Protein 5ZPW (pdb70)

Structure (mmCIF, N/CA/C/O backbone):
data_5ZPW
#
_entry.id   5ZPW
#
_cell.length_a   84.737
_cell.length_b   84.737
_cell.length_c   66.144
_cell.angle_alpha   90.00
_cell.angle_beta   90.00
_cell.angle_gamma   90.00
#
_symmetry.space_group_name_H-M   'I 4'
#
loop_
_entity.id
_entity.type
_entity.pdbx_description
1 polymer 'Transmembrane protein gp41'
2 polymer MET-THR-TRP-GLU-GLU-TRP-ASP-MK8-LYS-ILE-GLU-MK8-TYR-THR-MK8-LYS-ILE-GLU-MK8-LEU-ILE-LYS-LYS-SER
3 water water
#
loop_
_atom_site.group_PDB
_atom_site.id
_atom_site.type_symbol
_atom_site.label_atom_id
_atom_site.label_alt_id
_atom_site.label_comp_id
_atom_site.label_asym_id
_atom_site.label_entity_id
_atom_site.label_seq_id
_atom_site.pdbx_PDB_ins_code
_atom_site.Cartn_x
_atom_site.Cartn_y
_atom_site.Cartn_z
_atom_site.occupancy
_atom_site.B_iso_or_equiv
_atom_site.auth_seq_id
_atom_site.auth_comp_id
_atom_site.auth_asym_id
_atom_site.auth_atom_id
_atom_site.pdbx_PDB_model_num
ATOM 1 N N . ASN A 1 1 ? 32.135 182.425 7.887 1.00 81.80 554 ASN A N 1
ATOM 2 C CA . ASN A 1 1 ? 32.253 181.360 8.871 1.00 78.08 554 ASN A CA 1
ATOM 3 C C . ASN A 1 1 ? 31.273 180.204 8.589 1.00 75.94 554 ASN A C 1
ATOM 4 O O . ASN A 1 1 ? 31.337 179.159 9.247 1.00 72.26 554 ASN A O 1
ATOM 9 N N . LEU A 1 2 ? 30.357 180.394 7.631 1.00 71.93 555 LEU A N 1
ATOM 10 C CA . LEU A 1 2 ? 29.616 179.256 7.101 1.00 71.28 555 LEU A CA 1
ATOM 11 C C . LEU A 1 2 ? 30.574 178.245 6.487 1.00 73.92 555 LEU A C 1
ATOM 12 O O . LEU A 1 2 ? 30.404 177.032 6.656 1.00 71.44 555 LEU A O 1
AT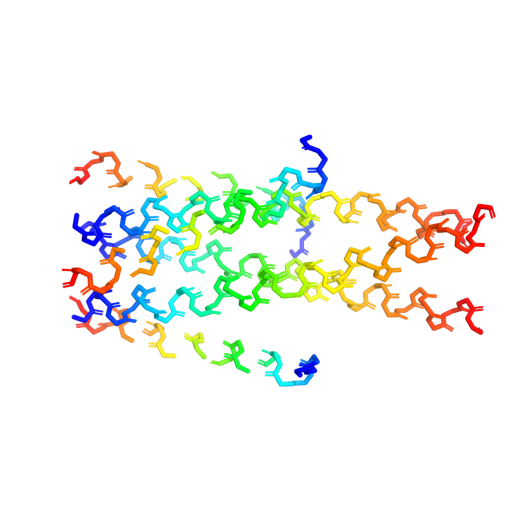OM 17 N N . LEU A 1 3 ? 31.594 178.739 5.775 1.00 65.43 556 LEU A N 1
ATOM 18 C CA . LEU A 1 3 ? 32.547 177.862 5.099 1.00 65.77 556 LEU A CA 1
ATOM 19 C C . LEU A 1 3 ? 33.408 177.079 6.090 1.00 59.53 556 LEU A C 1
ATOM 20 O O . LEU A 1 3 ? 33.681 175.888 5.885 1.00 52.85 556 LEU A O 1
ATOM 25 N N . ARG A 1 4 ? 33.879 177.735 7.153 1.00 54.75 557 ARG A N 1
ATOM 26 C CA . ARG A 1 4 ? 34.638 177.001 8.160 1.00 55.54 557 ARG A CA 1
ATOM 27 C C . ARG A 1 4 ? 33.784 175.913 8.801 1.00 48.19 557 ARG A C 1
ATOM 28 O O . ARG A 1 4 ? 34.255 174.790 9.004 1.00 50.58 557 ARG A O 1
ATOM 36 N N . ALA A 1 5 ? 32.505 176.206 9.068 1.00 45.59 558 ALA A N 1
ATOM 37 C CA . ALA A 1 5 ? 31.599 175.157 9.552 1.00 56.37 558 ALA A CA 1
ATOM 38 C C . ALA A 1 5 ? 31.492 174.018 8.550 1.00 57.04 558 ALA A C 1
ATOM 39 O O . ALA A 1 5 ? 31.567 172.833 8.923 1.00 53.45 558 ALA A O 1
ATOM 41 N N . ILE A 1 6 ? 31.317 174.344 7.268 1.00 53.86 559 ILE A N 1
ATOM 42 C CA . ILE A 1 6 ? 31.227 173.313 6.240 1.00 54.39 559 ILE A CA 1
ATOM 43 C C . ILE A 1 6 ? 32.507 172.505 6.176 1.00 49.76 559 ILE A C 1
ATOM 44 O O . ILE A 1 6 ? 32.478 171.270 6.052 1.00 50.62 559 ILE A O 1
ATOM 49 N N . GLU A 1 7 ? 33.651 173.192 6.222 1.00 52.35 560 GLU A N 1
ATOM 50 C CA . GLU A 1 7 ? 34.946 172.527 6.167 1.00 53.10 560 GLU A CA 1
ATOM 51 C C . GLU A 1 7 ? 35.107 171.547 7.317 1.00 51.65 560 GLU A C 1
ATOM 52 O O . GLU A 1 7 ? 35.565 170.420 7.120 1.00 50.88 560 GLU A O 1
ATOM 58 N N . ALA A 1 8 ? 34.727 171.956 8.529 1.00 52.11 561 ALA A N 1
ATOM 59 C CA . ALA A 1 8 ? 34.840 171.044 9.661 1.00 56.32 561 ALA A CA 1
ATOM 60 C C . ALA A 1 8 ? 33.854 169.883 9.546 1.00 52.93 561 ALA A C 1
ATOM 61 O O . ALA A 1 8 ? 34.167 168.766 9.962 1.00 53.41 561 ALA A O 1
ATOM 63 N N . GLN A 1 9 ? 32.664 170.117 8.983 1.00 57.29 562 GLN A N 1
ATOM 64 C CA . GLN A 1 9 ? 31.755 168.989 8.756 1.00 55.27 562 GLN A CA 1
ATOM 65 C C . GLN A 1 9 ? 32.339 167.993 7.765 1.00 54.95 562 GLN A C 1
ATOM 66 O O . GLN A 1 9 ? 32.120 166.782 7.901 1.00 57.38 562 GLN A O 1
ATOM 72 N N . GLN A 1 10 ? 33.096 168.478 6.776 1.00 46.18 563 GLN A N 1
ATOM 73 C CA . GLN A 1 10 ? 33.758 167.577 5.839 1.00 52.02 563 GLN A CA 1
ATOM 74 C C . GLN A 1 10 ? 34.779 166.670 6.533 1.00 52.44 563 GLN A C 1
ATOM 75 O O . GLN A 1 10 ? 34.930 165.507 6.148 1.00 48.95 563 GLN A O 1
ATOM 81 N N . HIS A 1 11 ? 35.506 167.172 7.547 1.00 40.71 564 HIS A N 1
ATOM 82 C CA . HIS A 1 11 ? 36.374 166.235 8.268 1.00 47.83 564 HIS A CA 1
ATOM 83 C C . HIS A 1 11 ? 35.566 165.227 9.079 1.00 43.56 564 HIS A C 1
ATOM 84 O O . HIS A 1 11 ? 35.993 164.077 9.226 1.00 55.52 564 HIS A O 1
ATOM 91 N N . LEU A 1 12 ? 34.411 165.639 9.618 1.00 42.84 565 LEU A N 1
ATOM 92 C CA . LEU A 1 12 ? 33.530 164.683 10.291 1.00 49.61 565 LEU A CA 1
ATOM 93 C C . LEU A 1 12 ? 33.080 163.594 9.332 1.00 43.31 565 LEU A C 1
ATOM 94 O O . LEU A 1 12 ? 33.118 162.398 9.662 1.00 51.14 565 LEU A O 1
ATOM 99 N N . LEU A 1 13 ? 32.655 163.991 8.133 1.00 45.06 566 LEU A N 1
ATOM 100 C CA . LEU A 1 13 ? 32.242 163.011 7.139 1.00 52.65 566 LEU A CA 1
ATOM 101 C C . LEU A 1 13 ? 33.373 162.055 6.839 1.00 54.94 566 LEU A C 1
ATOM 102 O O . LEU A 1 13 ? 33.174 160.839 6.755 1.00 52.59 566 LEU A O 1
ATOM 107 N N . GLN A 1 14 ? 34.580 162.595 6.690 1.00 57.88 567 GLN A N 1
ATOM 108 C CA . GLN A 1 14 ? 35.727 161.762 6.393 1.00 51.64 567 GLN A CA 1
ATOM 109 C C . GLN A 1 14 ? 35.997 160.786 7.531 1.00 50.80 567 GLN A C 1
ATOM 110 O O . GLN A 1 14 ? 36.363 159.635 7.291 1.00 50.47 567 GLN A O 1
ATOM 116 N N . LEU A 1 15 ? 35.795 161.212 8.774 1.00 50.17 568 LEU A N 1
ATOM 117 C CA . LEU A 1 15 ? 35.981 160.279 9.879 1.00 48.84 568 LEU A CA 1
ATOM 118 C C . LEU A 1 15 ? 34.908 159.185 9.870 1.00 45.87 568 LEU A C 1
ATOM 119 O O . LEU A 1 15 ? 35.220 158.018 10.131 1.00 52.93 568 LEU A O 1
ATOM 124 N N . THR A 1 16 ? 33.660 159.515 9.527 1.00 45.48 569 THR A N 1
ATOM 125 C CA . THR A 1 16 ? 32.648 158.458 9.465 1.00 51.50 569 THR A CA 1
ATOM 126 C C . THR A 1 16 ? 32.958 157.481 8.340 1.00 52.64 569 THR A C 1
ATOM 127 O O . THR A 1 16 ? 32.870 156.256 8.530 1.00 48.59 569 THR A O 1
ATOM 131 N N . VAL A 1 17 ? 33.358 157.996 7.171 1.00 51.00 570 VAL A N 1
ATOM 132 C CA . VAL A 1 17 ? 33.788 157.133 6.075 1.00 40.67 570 VAL A CA 1
ATOM 133 C C . VAL A 1 17 ? 34.852 156.158 6.565 1.00 49.59 570 VAL A C 1
ATOM 134 O O . VAL A 1 17 ? 34.786 154.954 6.307 1.00 48.83 570 VAL A O 1
ATOM 138 N N . TRP A 1 18 ? 35.838 156.681 7.307 1.00 42.76 571 TRP A N 1
ATOM 139 C CA . TRP A 1 18 ? 36.898 155.828 7.836 1.00 43.36 571 TRP A CA 1
ATOM 140 C C . TRP A 1 18 ? 36.331 154.744 8.748 1.00 43.87 571 TRP A C 1
ATOM 141 O O . TRP A 1 18 ? 36.694 153.564 8.638 1.00 53.95 571 TRP A O 1
ATOM 152 N N . GLY A 1 19 ? 35.460 155.121 9.682 1.00 42.78 572 GLY A N 1
ATOM 153 C CA . GLY A 1 19 ? 34.931 154.126 10.597 1.00 45.05 572 GLY A CA 1
ATOM 154 C C . GLY A 1 19 ? 34.175 153.046 9.854 1.00 44.04 572 GLY A C 1
ATOM 155 O O . GLY A 1 19 ? 34.302 151.859 10.157 1.00 47.59 572 GLY A O 1
ATOM 156 N N . ILE A 1 20 ? 33.447 153.440 8.814 1.00 40.67 573 ILE A N 1
ATOM 157 C CA . ILE A 1 20 ? 32.596 152.509 8.089 1.00 44.38 573 ILE A CA 1
ATOM 158 C C . ILE A 1 20 ? 33.445 151.499 7.327 1.00 53.20 573 ILE A C 1
ATOM 159 O O . ILE A 1 20 ? 33.174 150.291 7.357 1.00 60.25 573 ILE A O 1
ATOM 164 N N . LYS A 1 21 ? 34.501 151.981 6.652 1.00 51.39 574 LYS A N 1
ATOM 165 C CA . LYS A 1 21 ? 35.390 151.072 5.936 1.00 48.73 574 LYS A CA 1
ATOM 166 C C . LYS A 1 21 ? 36.121 150.140 6.895 1.00 50.93 574 LYS A C 1
ATOM 167 O O . LYS A 1 21 ? 36.337 148.968 6.562 1.00 51.89 574 LYS A O 1
ATOM 173 N N . GLN A 1 22 ? 36.493 150.622 8.087 1.00 51.51 575 GLN A N 1
ATOM 174 C CA . GLN A 1 22 ? 37.079 149.732 9.088 1.00 59.29 575 GLN A CA 1
ATOM 175 C C . GLN A 1 22 ? 36.122 148.602 9.459 1.00 59.67 575 GLN A C 1
ATOM 176 O O . GLN A 1 22 ? 36.515 147.428 9.494 1.00 50.22 575 GLN A O 1
ATOM 182 N N . LEU A 1 23 ? 34.861 148.952 9.751 1.00 53.37 576 LEU A N 1
ATOM 183 C CA . LEU A 1 23 ? 33.885 147.951 10.191 1.00 50.21 576 LEU A CA 1
ATOM 184 C C . LEU A 1 23 ? 33.604 146.937 9.095 1.00 54.21 576 LEU A C 1
ATOM 185 O O . LEU A 1 23 ? 33.433 145.738 9.374 1.00 52.07 576 LEU A O 1
ATOM 190 N N . GLN A 1 24 ? 33.512 147.403 7.844 1.00 52.95 577 GLN A N 1
ATOM 191 C CA . GLN A 1 24 ? 33.157 146.518 6.740 1.00 59.62 577 GLN A CA 1
ATOM 192 C C . GLN A 1 24 ? 34.219 145.449 6.551 1.00 61.27 577 GLN A C 1
ATOM 193 O O . GLN A 1 24 ? 33.907 144.260 6.441 1.00 50.63 577 GLN A O 1
ATOM 199 N N . ALA A 1 25 ? 35.484 145.865 6.502 1.00 51.78 578 ALA A N 1
ATOM 200 C CA . ALA A 1 25 ? 36.575 144.911 6.377 1.00 52.10 578 ALA A CA 1
ATOM 201 C C . ALA A 1 25 ? 36.527 143.884 7.502 1.00 58.03 578 ALA A C 1
ATOM 202 O O . ALA A 1 25 ? 36.630 142.675 7.261 1.00 60.29 578 ALA A O 1
ATOM 204 N N . ARG A 1 26 ? 36.355 144.348 8.745 1.00 53.38 579 ARG A N 1
ATOM 205 C CA . ARG A 1 26 ? 36.390 143.418 9.869 1.00 62.86 579 ARG A CA 1
ATOM 206 C C . ARG A 1 26 ? 35.145 142.531 9.895 1.00 66.11 579 ARG A C 1
ATOM 207 O O . ARG A 1 26 ? 35.250 141.312 10.098 1.00 57.11 579 ARG A O 1
ATOM 215 N N . LEU A 1 27 ? 33.965 143.118 9.670 1.00 58.51 580 LEU A N 1
ATOM 216 C CA . LEU A 1 27 ? 3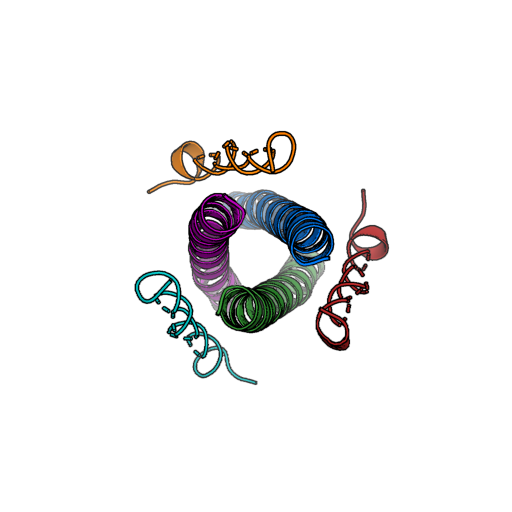2.739 142.323 9.613 1.00 54.00 580 LEU A CA 1
ATOM 217 C C . LEU A 1 27 ? 32.794 141.306 8.482 1.00 62.74 580 LEU A C 1
ATOM 218 O O . LEU A 1 27 ? 32.370 140.157 8.649 1.00 64.31 580 LEU A O 1
ATOM 223 N N . LEU A 1 28 ? 33.313 141.712 7.321 1.00 59.70 581 LEU A N 1
ATOM 224 C CA . LEU A 1 28 ? 33.557 140.764 6.236 1.00 62.69 581 LEU A CA 1
ATOM 225 C C . LEU A 1 28 ? 34.466 139.630 6.696 1.00 60.78 581 LEU A C 1
ATOM 226 O O . LEU A 1 28 ? 34.205 138.453 6.416 1.00 62.74 581 LEU A O 1
ATOM 231 N N . ALA A 1 29 ? 35.553 139.968 7.402 1.00 56.36 582 ALA A N 1
ATOM 232 C CA . ALA A 1 29 ? 36.447 138.939 7.928 1.00 64.27 582 ALA A CA 1
ATOM 233 C C . ALA A 1 29 ? 35.707 137.992 8.868 1.00 70.05 582 ALA A C 1
ATOM 234 O O . ALA A 1 29 ? 35.937 136.772 8.848 1.00 65.44 582 ALA A O 1
ATOM 236 N N . VAL A 1 30 ? 34.811 138.535 9.700 1.00 67.39 583 VAL A N 1
ATOM 237 C CA . VAL A 1 30 ? 34.019 137.684 10.581 1.00 66.20 583 VAL A CA 1
ATOM 238 C C . VAL A 1 30 ? 33.134 136.759 9.760 1.00 70.03 583 VAL A C 1
ATOM 239 O O . VAL A 1 30 ? 33.044 135.555 10.036 1.00 67.32 583 VAL A O 1
ATOM 243 N N . GLU A 1 31 ? 32.488 137.302 8.723 1.00 76.24 584 GLU A N 1
ATOM 244 C CA . GLU A 1 31 ? 31.577 136.508 7.903 1.00 78.38 584 GLU A CA 1
ATOM 245 C C . GLU A 1 31 ? 32.318 135.408 7.147 1.00 82.12 584 GLU A C 1
ATOM 246 O O . GLU A 1 31 ? 31.801 134.296 6.993 1.00 78.53 584 GLU A O 1
ATOM 252 N N . ARG A 1 32 ? 33.530 135.705 6.668 1.00 83.00 585 ARG A N 1
ATOM 253 C CA . ARG A 1 32 ? 34.350 134.694 6.004 1.00 85.10 585 ARG A CA 1
ATOM 254 C C . ARG A 1 32 ? 34.740 133.586 6.974 1.00 80.49 585 ARG A C 1
ATOM 255 O O . ARG A 1 32 ? 34.593 132.398 6.671 1.00 78.21 585 ARG A O 1
ATOM 263 N N . TYR A 1 33 ? 35.249 133.973 8.148 1.00 79.72 586 TYR A N 1
ATOM 264 C CA . TYR A 1 33 ? 35.662 133.019 9.172 1.00 78.69 586 TYR A CA 1
ATOM 265 C C . TYR A 1 33 ? 34.576 131.991 9.476 1.00 77.63 586 TYR A C 1
ATOM 266 O O . TYR A 1 33 ? 34.870 130.805 9.683 1.00 72.59 586 TYR A O 1
ATOM 275 N N . LEU A 1 34 ? 33.319 132.423 9.516 1.00 73.83 587 LEU A N 1
ATOM 276 C CA . LEU A 1 34 ? 32.228 131.531 9.885 1.00 80.68 587 LEU A CA 1
ATOM 277 C C . LEU A 1 34 ? 31.656 130.735 8.710 1.00 87.41 587 LEU A C 1
ATOM 278 O O . LEU A 1 34 ? 30.823 129.849 8.935 1.00 94.17 587 LEU A O 1
ATOM 283 N N . LYS A 1 35 ? 32.060 131.019 7.475 1.00 85.05 588 LYS A N 1
ATOM 284 C CA . LYS A 1 35 ? 31.564 130.244 6.337 1.00 90.76 588 LYS A CA 1
ATOM 285 C C . LYS A 1 35 ? 32.477 129.049 6.068 1.00 88.00 588 LYS A C 1
ATOM 286 O O . LYS A 1 35 ? 33.600 128.981 6.574 1.00 93.78 588 LYS A O 1
ATOM 292 N N . MET B 2 1 ? 23.723 148.085 -4.288 1.00 89.70 626 MET B N 1
ATOM 293 C CA . MET B 2 1 ? 24.657 148.990 -4.948 1.00 85.66 626 MET B CA 1
ATOM 294 C C . MET B 2 1 ? 26.069 148.417 -4.933 1.00 84.22 626 MET B C 1
ATOM 295 O O . MET B 2 1 ? 26.930 148.871 -5.674 1.00 95.29 626 MET B O 1
ATOM 300 N N . THR B 2 2 ? 26.269 147.383 -4.116 1.00 82.56 627 THR B N 1
ATOM 301 C CA . THR B 2 2 ? 27.553 146.791 -3.726 1.00 85.67 627 THR B CA 1
ATOM 302 C C . THR B 2 2 ? 28.598 147.812 -3.286 1.00 78.64 627 THR B C 1
ATOM 303 O O . THR B 2 2 ? 28.502 149.017 -3.551 1.00 72.90 627 THR B O 1
ATOM 307 N N . TRP B 2 3 ? 29.609 147.308 -2.591 1.00 78.32 628 TRP B N 1
ATOM 308 C CA . TRP B 2 3 ? 30.561 148.173 -1.920 1.00 77.24 628 TRP B CA 1
ATOM 309 C C . TRP B 2 3 ? 31.573 148.776 -2.883 1.00 75.15 628 TRP B C 1
ATOM 310 O O . TRP B 2 3 ? 32.070 149.880 -2.629 1.00 71.24 628 TRP B O 1
ATOM 321 N N . GLU B 2 4 ? 31.871 148.082 -3.988 1.00 71.08 629 GLU B N 1
ATOM 322 C CA . GLU B 2 4 ? 32.740 148.652 -5.011 1.00 74.44 629 GLU B CA 1
ATOM 323 C C . GLU B 2 4 ? 32.197 149.990 -5.508 1.00 63.55 629 GLU B C 1
ATOM 324 O O . GLU B 2 4 ? 32.920 150.990 -5.528 1.00 65.95 629 GLU B O 1
ATOM 330 N N . GLU B 2 5 ? 30.914 150.032 -5.891 1.00 66.38 630 GLU B N 1
ATOM 331 C CA . GLU B 2 5 ? 30.291 151.296 -6.293 1.00 64.54 630 GLU B CA 1
ATOM 332 C C . GLU B 2 5 ? 30.269 152.292 -5.142 1.00 57.76 630 GLU B C 1
ATOM 333 O O . GLU B 2 5 ? 30.533 153.485 -5.333 1.00 56.64 630 GLU B O 1
ATOM 339 N N . TRP B 2 6 ? 29.908 151.829 -3.946 1.00 57.66 631 TRP B N 1
ATOM 340 C CA . TRP B 2 6 ? 29.876 152.723 -2.796 1.00 61.94 631 TRP B CA 1
ATOM 341 C C . TRP B 2 6 ? 31.213 153.435 -2.625 1.00 60.34 631 TRP B C 1
ATOM 342 O O . TRP B 2 6 ? 31.266 154.666 -2.533 1.00 55.20 631 TRP B O 1
ATOM 353 N N . ASP B 2 7 ? 32.303 152.680 -2.616 1.00 61.40 632 ASP B N 1
ATOM 354 C CA . ASP B 2 7 ? 33.642 153.248 -2.481 1.00 64.10 632 ASP B CA 1
ATOM 355 C C . ASP B 2 7 ? 33.892 154.277 -3.579 1.00 60.14 632 ASP B C 1
ATOM 356 O O . ASP B 2 7 ? 34.381 155.388 -3.326 1.00 58.77 632 ASP B O 1
ATOM 370 N N . LYS B 2 9 ? 31.743 156.032 -5.454 1.00 62.38 634 LYS B N 1
ATOM 371 C CA . LYS B 2 9 ? 30.954 157.246 -5.311 1.00 61.10 634 LYS B CA 1
ATOM 372 C C . LYS B 2 9 ? 31.481 158.116 -4.173 1.00 50.37 634 LYS B C 1
ATOM 373 O O . LYS B 2 9 ? 31.500 159.343 -4.284 1.00 49.36 634 LYS B O 1
ATOM 379 N N . ILE B 2 10 ? 31.923 157.474 -3.090 1.00 44.55 635 ILE B N 1
ATOM 380 C CA . ILE B 2 10 ? 32.544 158.213 -1.994 1.00 62.19 635 ILE B CA 1
ATOM 381 C C . ILE B 2 10 ? 33.699 159.055 -2.528 1.00 57.26 635 ILE B C 1
ATOM 382 O O . ILE B 2 10 ? 33.806 160.253 -2.237 1.00 61.45 635 ILE B O 1
ATOM 387 N N . GLU B 2 11 ? 34.564 158.446 -3.341 1.00 51.66 636 GLU B N 1
ATOM 388 C CA . GLU B 2 11 ? 35.696 159.177 -3.921 1.00 53.97 636 GLU B CA 1
ATOM 389 C C . GLU B 2 11 ? 35.246 160.360 -4.789 1.00 59.87 636 GLU B C 1
ATOM 390 O O . GLU B 2 11 ? 35.730 161.476 -4.593 1.00 62.86 636 GLU B O 1
ATOM 405 N N . TYR B 2 13 ? 32.372 162.067 -4.842 1.00 57.61 638 TYR B N 1
ATOM 406 C CA . TYR B 2 13 ? 31.761 163.173 -4.094 1.00 61.99 638 TYR B CA 1
ATOM 407 C C . TYR B 2 13 ? 32.765 163.940 -3.234 1.00 54.04 638 TYR B C 1
ATOM 408 O O . TYR B 2 13 ? 32.679 165.166 -3.110 1.00 59.48 638 TYR B O 1
ATOM 417 N N . THR B 2 14 ? 33.714 163.221 -2.649 1.00 48.62 639 THR B N 1
ATOM 418 C CA . THR B 2 14 ? 34.764 163.867 -1.862 1.00 53.15 639 THR B CA 1
ATOM 419 C C . THR B 2 14 ? 35.480 164.930 -2.690 1.00 55.79 639 THR B C 1
ATOM 420 O O . THR B 2 14 ? 35.611 166.078 -2.250 1.00 54.60 639 THR B O 1
ATOM 433 N N . LYS B 2 16 ? 34.539 166.447 -5.294 1.00 52.96 641 LYS B N 1
ATOM 434 C CA . LYS B 2 16 ? 33.651 167.568 -5.557 1.00 54.77 641 LYS B CA 1
ATOM 435 C C . LYS B 2 16 ? 33.599 168.534 -4.370 1.00 49.78 641 LYS B C 1
ATOM 436 O O . LYS B 2 16 ? 33.760 169.747 -4.539 1.00 45.29 641 LYS B O 1
ATOM 442 N N . ILE B 2 17 ? 33.367 168.002 -3.168 1.00 53.39 642 ILE B N 1
ATOM 443 C CA . ILE B 2 17 ? 33.247 168.868 -1.995 1.00 53.00 642 ILE B CA 1
ATOM 444 C C . ILE B 2 17 ? 34.539 169.644 -1.785 1.00 58.53 642 ILE B C 1
ATOM 445 O O . ILE B 2 17 ? 34.534 170.871 -1.621 1.00 51.52 642 ILE B O 1
ATOM 450 N N . GLU B 2 18 ? 35.664 168.938 -1.817 1.00 54.14 643 GLU B N 1
ATOM 451 C CA . GLU B 2 18 ? 36.960 169.561 -1.636 1.00 69.39 643 GLU B CA 1
ATOM 452 C C . GLU B 2 18 ? 37.133 170.613 -2.716 1.00 62.40 643 GLU B C 1
ATOM 453 O O . GLU B 2 18 ? 37.342 171.764 -2.400 1.00 61.22 643 GLU B O 1
ATOM 468 N N . LEU B 2 20 ? 34.835 172.204 -4.252 1.00 66.04 645 LEU B N 1
ATOM 469 C CA . LEU B 2 20 ? 33.937 173.313 -3.933 1.00 68.44 645 LEU B CA 1
ATOM 470 C C . LEU B 2 20 ? 34.481 174.131 -2.785 1.00 59.27 645 LEU B C 1
ATOM 471 O O . LEU B 2 20 ? 34.371 175.353 -2.778 1.00 57.30 645 LEU B O 1
ATOM 476 N N . ILE B 2 21 ? 35.061 173.453 -1.795 1.00 59.55 646 ILE B N 1
ATOM 477 C CA . ILE B 2 21 ? 35.628 174.184 -0.668 1.00 61.03 646 ILE B CA 1
ATOM 478 C C . ILE B 2 21 ? 36.775 175.073 -1.139 1.00 75.48 646 ILE B C 1
ATOM 479 O O . ILE B 2 21 ? 36.822 176.265 -0.813 1.00 78.73 646 ILE B O 1
ATOM 484 N N . LYS B 2 22 ? 37.696 174.522 -1.939 1.00 76.49 647 LYS B N 1
ATOM 485 C CA . LYS B 2 22 ? 38.784 175.349 -2.452 1.00 80.91 647 LYS B CA 1
ATOM 486 C C . LYS B 2 22 ? 38.235 176.565 -3.189 1.00 78.49 647 LYS B C 1
ATOM 487 O O . LYS B 2 22 ? 38.731 177.679 -3.005 1.00 81.02 647 LYS B O 1
ATOM 493 N N . LYS B 2 23 ? 37.162 176.386 -3.965 1.00 74.24 648 LYS B N 1
ATOM 494 C CA . LYS B 2 23 ? 36.641 177.501 -4.750 1.00 77.50 648 LYS B CA 1
ATOM 495 C C . LYS B 2 23 ? 35.693 178.392 -3.953 1.00 82.81 648 LYS B C 1
ATOM 496 O O . LYS B 2 23 ? 35.542 179.576 -4.281 1.00 80.33 648 LYS B O 1
ATOM 502 N N . SER B 2 24 ? 35.048 177.855 -2.922 1.00 82.73 649 SER B N 1
ATOM 503 C CA . SER B 2 24 ? 34.216 178.672 -2.051 1.00 80.33 649 SER B CA 1
ATOM 504 C C . SER B 2 24 ? 35.104 179.540 -1.167 1.00 78.09 649 SER B C 1
ATOM 505 O O . SER B 2 24 ? 34.780 180.688 -0.887 1.00 76.39 649 SER B O 1
ATOM 508 N N . ASN C 1 1 ? 19.515 180.640 5.605 1.00 77.36 554 ASN C N 1
ATOM 509 C CA . ASN C 1 1 ? 18.932 179.321 5.374 1.00 77.19 554 ASN C CA 1
ATOM 510 C C . ASN C 1 1 ? 20.025 178.284 5.102 1.00 72.64 554 ASN C C 1
ATOM 511 O O . ASN C 1 1 ? 19.818 177.086 5.301 1.00 67.40 554 ASN C O 1
ATOM 516 N N . LEU C 1 2 ? 21.197 178.740 4.655 1.00 72.06 555 LEU C N 1
ATOM 517 C CA . LEU C 1 2 ? 22.343 177.836 4.625 1.00 66.37 555 LEU C CA 1
ATOM 518 C C . LEU C 1 2 ? 22.729 177.394 6.028 1.00 65.55 555 LEU C C 1
ATOM 519 O O . LEU C 1 2 ? 23.170 176.251 6.215 1.00 58.76 555 LEU C O 1
ATOM 524 N N . LEU C 1 3 ? 22.573 178.281 7.018 1.00 60.76 556 LEU C N 1
ATOM 525 C CA . LEU C 1 3 ? 22.923 177.927 8.389 1.00 61.15 556 LEU C CA 1
ATOM 526 C C . LEU C 1 3 ? 22.055 176.783 8.889 1.00 59.30 556 LEU C C 1
ATOM 527 O O . LEU C 1 3 ? 22.565 175.806 9.448 1.00 53.54 556 LEU C O 1
ATOM 532 N N . ARG C 1 4 ? 20.737 176.884 8.695 1.00 56.02 557 ARG C N 1
ATOM 533 C CA . ARG C 1 4 ? 19.848 175.820 9.161 1.00 55.90 557 ARG C CA 1
ATOM 534 C C . ARG C 1 4 ? 20.128 174.492 8.468 1.00 53.68 557 ARG C C 1
ATOM 535 O O . ARG C 1 4 ? 20.043 173.433 9.103 1.00 52.37 557 ARG C O 1
ATOM 543 N N . ALA C 1 5 ? 20.427 174.511 7.163 1.00 61.35 558 ALA C N 1
ATOM 544 C CA . ALA C 1 5 ? 20.848 173.278 6.500 1.00 60.63 558 ALA C CA 1
ATOM 545 C C . ALA C 1 5 ? 22.042 172.668 7.225 1.00 64.32 558 ALA C C 1
ATOM 546 O O . ALA C 1 5 ? 22.027 171.482 7.575 1.00 55.59 558 ALA C O 1
ATOM 548 N N . ILE C 1 6 ? 23.060 173.487 7.507 1.00 71.05 559 ILE C N 1
ATOM 549 C CA . ILE C 1 6 ? 24.244 173.044 8.246 1.00 66.27 559 ILE C CA 1
ATOM 550 C C . ILE C 1 6 ? 23.866 172.507 9.621 1.00 59.85 559 ILE C C 1
ATOM 551 O O . ILE C 1 6 ? 24.388 171.478 10.072 1.00 57.38 559 ILE C O 1
ATOM 556 N N . GLU C 1 7 ? 23.000 173.221 10.338 1.00 49.86 560 GLU C N 1
ATOM 557 C CA . GLU C 1 7 ? 22.551 172.720 11.628 1.00 61.28 560 GLU C CA 1
ATOM 558 C C . GLU C 1 7 ? 21.878 171.365 11.464 1.00 56.79 560 GLU C C 1
ATOM 559 O O . GLU C 1 7 ? 22.176 170.426 12.205 1.00 55.04 560 GLU C O 1
ATOM 565 N N . ALA C 1 8 ? 21.014 171.230 10.453 1.00 55.86 561 ALA C N 1
ATOM 566 C CA . ALA C 1 8 ? 20.340 169.953 10.230 1.00 58.73 561 ALA C CA 1
ATOM 567 C C . ALA C 1 8 ? 21.312 168.879 9.766 1.00 55.43 561 ALA C C 1
ATOM 568 O O . ALA C 1 8 ? 21.196 167.727 10.190 1.00 53.54 561 ALA C O 1
ATOM 570 N N . GLN C 1 9 ? 22.289 169.225 8.925 1.00 54.59 562 GLN C N 1
ATOM 571 C CA . GLN C 1 9 ? 23.279 168.219 8.555 1.00 58.80 562 GLN C CA 1
ATOM 572 C C . GLN C 1 9 ? 24.115 167.800 9.763 1.00 50.04 562 GLN C C 1
ATOM 573 O O . GLN C 1 9 ? 24.535 166.643 9.857 1.00 49.09 562 GLN C O 1
ATOM 579 N N . GLN C 1 10 ? 24.335 168.707 10.712 1.00 51.65 563 GLN C N 1
ATOM 580 C CA . GLN C 1 10 ? 25.092 168.320 11.894 1.00 57.05 563 GLN C CA 1
ATOM 581 C C . GLN C 1 10 ? 24.302 167.330 12.740 1.00 55.51 563 GLN C C 1
ATOM 582 O O . GLN C 1 10 ? 24.880 166.409 13.331 1.00 48.75 563 GLN C O 1
ATOM 588 N N . HIS C 1 11 ? 22.975 167.487 12.792 1.00 47.64 564 HIS C N 1
ATOM 589 C CA . HIS C 1 11 ? 22.157 166.502 13.493 1.00 53.31 564 HIS C CA 1
ATOM 590 C C . HIS C 1 11 ? 22.245 165.139 12.811 1.00 58.56 564 HIS C C 1
ATOM 591 O O . HIS C 1 11 ? 22.310 164.104 13.488 1.00 56.64 564 HIS C O 1
ATOM 598 N N . LEU C 1 12 ? 22.248 165.116 11.471 1.00 52.31 565 LEU C N 1
ATOM 599 C CA . LEU C 1 12 ? 22.446 163.852 10.761 1.00 52.38 565 LEU C CA 1
ATOM 600 C C . LEU C 1 12 ? 23.827 163.281 11.045 1.00 45.33 565 LEU C C 1
ATOM 601 O O . LEU C 1 12 ? 23.986 162.067 11.215 1.00 53.12 565 LEU C O 1
ATOM 606 N N . LEU C 1 13 ? 24.843 164.141 11.080 1.00 46.33 566 LEU C N 1
ATOM 607 C CA . LEU C 1 13 ? 26.195 163.666 11.345 1.00 46.89 566 LEU C CA 1
ATOM 608 C C . LEU C 1 13 ? 26.281 162.992 12.704 1.00 50.37 566 LEU C C 1
ATOM 609 O O . LEU C 1 13 ? 26.929 161.946 12.846 1.00 50.08 566 LEU C O 1
ATOM 614 N N . GLN C 1 14 ? 25.631 163.568 13.722 1.00 47.53 567 GLN C N 1
ATOM 615 C CA . GLN C 1 14 ? 25.693 162.931 15.031 1.00 51.02 567 GLN C CA 1
ATOM 616 C C . GLN C 1 14 ? 24.927 161.622 15.037 1.00 51.64 567 GLN C C 1
ATOM 617 O O . GLN C 1 14 ? 25.278 160.694 15.782 1.00 54.70 567 GLN C O 1
ATOM 623 N N . LEU C 1 15 ? 23.892 161.51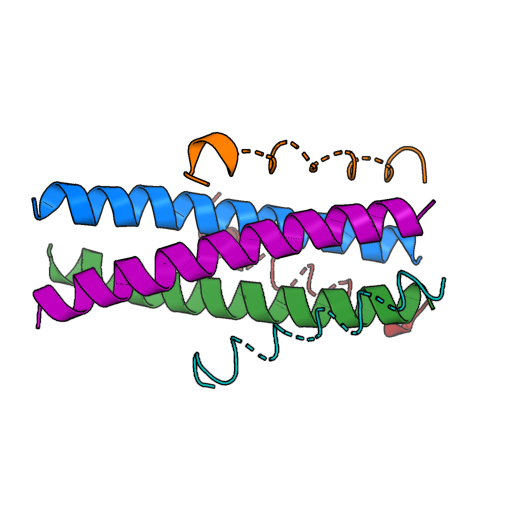0 14.209 1.00 46.62 568 LEU C N 1
ATOM 624 C CA . LEU C 1 15 ? 23.221 160.224 14.112 1.00 47.16 568 LEU C CA 1
ATOM 625 C C . LEU C 1 15 ? 24.132 159.175 13.489 1.00 45.20 568 LEU C C 1
ATOM 626 O O . LEU C 1 15 ? 24.195 158.045 13.983 1.00 55.51 568 LEU C O 1
ATOM 631 N N . THR C 1 16 ? 24.859 159.525 12.417 1.00 43.01 569 THR C N 1
ATOM 632 C CA . THR C 1 16 ? 25.750 158.536 11.808 1.00 45.01 569 THR C CA 1
ATOM 633 C C . THR C 1 16 ? 26.913 158.202 12.736 1.00 54.11 569 THR C C 1
ATOM 634 O O . THR C 1 16 ? 27.354 157.050 12.790 1.00 50.72 569 THR C O 1
ATOM 638 N N . VAL C 1 17 ? 27.417 159.190 13.484 1.00 52.65 570 VAL C N 1
ATOM 639 C CA . VAL C 1 17 ? 28.457 158.903 14.471 1.00 52.45 570 VAL C CA 1
ATOM 640 C C . VAL C 1 17 ? 27.928 157.949 15.529 1.00 47.25 570 VAL C C 1
ATOM 641 O O . VAL C 1 17 ? 28.584 156.955 15.877 1.00 48.76 570 VAL C O 1
ATOM 645 N N . TRP C 1 18 ? 26.720 158.215 16.042 1.00 46.69 571 TRP C N 1
ATOM 646 C CA . TRP C 1 18 ? 26.094 157.290 16.985 1.00 47.17 571 TRP C CA 1
ATOM 647 C C . TRP C 1 18 ? 26.041 155.865 16.433 1.00 46.20 571 TRP C C 1
ATOM 648 O O . TRP C 1 18 ? 26.474 154.917 17.096 1.00 50.29 571 TRP C O 1
ATOM 659 N N . GLY C 1 19 ? 25.497 155.695 15.221 1.00 48.18 572 GLY C N 1
ATOM 660 C CA . GLY C 1 19 ? 25.381 154.351 14.651 1.00 44.80 572 GLY C CA 1
ATOM 661 C C . GLY C 1 19 ? 26.720 153.646 14.516 1.00 44.54 572 GLY C C 1
ATOM 662 O O . GLY C 1 19 ? 26.827 152.436 14.754 1.00 52.69 572 GLY C O 1
ATOM 663 N N . ILE C 1 20 ? 27.764 154.389 14.162 1.00 47.02 573 ILE C N 1
ATOM 664 C CA . ILE C 1 20 ? 29.092 153.809 13.990 1.00 46.06 573 ILE C CA 1
ATOM 665 C C . ILE C 1 20 ? 29.656 153.328 15.324 1.00 49.62 573 ILE C C 1
ATOM 666 O O . ILE C 1 20 ? 30.205 152.227 15.422 1.00 50.49 573 ILE C O 1
ATOM 671 N N . LYS C 1 21 ? 29.553 154.159 16.365 1.00 47.75 574 LYS C N 1
ATOM 672 C CA . LYS C 1 21 ? 29.999 153.715 17.685 1.00 49.18 574 LYS C CA 1
ATOM 673 C C . LYS C 1 21 ? 29.235 152.472 18.131 1.00 53.71 574 LYS C C 1
ATOM 674 O O . LYS C 1 21 ? 29.834 151.531 18.665 1.00 55.59 574 LYS C O 1
ATOM 680 N N . GLN C 1 22 ? 27.910 152.452 17.940 1.00 49.62 575 GLN C N 1
ATOM 681 C CA . GLN C 1 22 ? 27.120 151.259 18.236 1.00 48.26 575 GLN C CA 1
ATOM 682 C C . GLN C 1 22 ? 27.697 150.028 17.542 1.00 49.79 575 GLN C C 1
ATOM 683 O O . GLN C 1 22 ? 27.873 148.980 18.163 1.00 47.63 575 GLN C O 1
ATOM 689 N N . LEU C 1 23 ? 27.992 150.138 16.243 1.00 41.86 576 LEU C N 1
ATOM 690 C CA . LEU C 1 23 ? 28.455 148.974 15.494 1.00 49.35 576 LEU C CA 1
ATOM 691 C C . LEU C 1 23 ? 29.859 148.558 15.936 1.00 57.89 576 LEU C C 1
ATOM 692 O O . LEU C 1 23 ? 30.145 147.361 16.068 1.00 51.69 576 LEU C O 1
ATOM 697 N N . GLN C 1 24 ? 30.738 149.538 16.179 1.00 50.00 577 GLN C N 1
ATOM 698 C CA . GLN C 1 24 ? 32.083 149.242 16.669 1.00 48.72 577 GLN C CA 1
ATOM 699 C C . GLN C 1 24 ? 32.029 148.443 17.962 1.00 50.54 577 GLN C C 1
ATOM 700 O O . GLN C 1 24 ? 32.615 147.355 18.066 1.00 45.02 577 GLN C O 1
ATOM 706 N N . ALA C 1 25 ? 31.319 148.958 18.964 1.00 39.79 578 ALA C N 1
ATOM 707 C CA . ALA C 1 25 ? 31.238 148.259 20.236 1.00 49.83 578 ALA C CA 1
ATOM 708 C C . ALA C 1 25 ? 30.719 146.827 20.067 1.00 61.47 578 ALA C C 1
ATOM 709 O O . ALA C 1 25 ? 31.206 145.906 20.725 1.00 57.38 578 ALA C O 1
ATOM 711 N N . ARG C 1 26 ? 29.748 146.617 19.173 1.00 57.85 579 ARG C N 1
ATOM 712 C CA . ARG C 1 26 ? 29.173 145.278 19.035 1.00 58.55 579 ARG C CA 1
ATOM 713 C C . ARG C 1 26 ? 30.035 144.358 18.180 1.00 57.10 579 ARG C C 1
ATOM 714 O O . ARG C 1 26 ? 30.109 143.150 18.457 1.00 47.91 579 ARG C O 1
ATOM 722 N N . LEU C 1 27 ? 30.706 144.895 17.159 1.00 45.50 580 LEU C N 1
ATOM 723 C CA . LEU C 1 27 ? 31.621 144.064 16.375 1.00 57.09 580 LEU C CA 1
ATOM 724 C C . LEU C 1 27 ? 32.824 143.631 17.211 1.00 59.99 580 LEU C C 1
ATOM 725 O O . LEU C 1 27 ? 33.224 142.459 17.185 1.00 58.60 580 LEU C O 1
ATOM 730 N N . LEU C 1 28 ? 33.413 144.570 17.954 1.00 52.77 581 LEU C N 1
ATOM 731 C CA . LEU C 1 28 ? 34.453 144.241 18.924 1.00 59.37 581 LEU C CA 1
ATOM 732 C C . LEU C 1 28 ? 34.018 143.112 19.868 1.00 63.85 581 LEU C C 1
ATOM 733 O O . LEU C 1 28 ? 34.763 142.148 20.083 1.00 57.28 581 LEU C O 1
ATOM 738 N N . ALA C 1 29 ? 32.812 143.213 20.444 1.00 55.30 582 ALA C N 1
ATOM 739 C CA . ALA C 1 29 ? 32.337 142.156 21.344 1.00 62.14 582 ALA C CA 1
ATOM 740 C C . ALA C 1 29 ? 32.282 140.815 20.625 1.00 67.25 582 ALA C C 1
ATOM 741 O O . ALA C 1 29 ? 32.603 139.770 21.202 1.00 68.31 582 ALA C O 1
ATOM 743 N N . VAL C 1 30 ? 31.905 140.834 19.347 1.00 62.48 583 VAL C N 1
ATOM 744 C CA . VAL C 1 30 ? 31.842 139.613 18.558 1.00 57.34 583 VAL C CA 1
ATOM 745 C C . VAL C 1 30 ? 33.238 139.045 18.335 1.00 58.97 583 VAL C C 1
ATOM 746 O O . VAL C 1 30 ? 33.499 137.876 18.627 1.00 62.38 583 VAL C O 1
ATOM 750 N N . GLU C 1 31 ? 34.149 139.868 17.798 1.00 51.68 584 GLU C N 1
ATOM 751 C CA . GLU C 1 31 ? 35.517 139.415 17.569 1.00 57.05 584 GLU C CA 1
ATOM 752 C C . GLU C 1 31 ? 36.140 138.868 18.848 1.00 65.13 584 GLU C C 1
ATOM 753 O O . GLU C 1 31 ? 36.856 137.856 18.825 1.00 56.87 584 GLU C O 1
ATOM 759 N N . ARG C 1 32 ? 35.853 139.514 19.975 1.00 59.93 585 ARG C N 1
ATOM 760 C CA . ARG C 1 32 ? 36.397 139.095 21.258 1.00 59.81 585 ARG C CA 1
ATOM 761 C C . ARG C 1 32 ? 35.827 137.751 21.677 1.00 65.72 585 ARG C C 1
ATOM 762 O O . ARG C 1 32 ? 36.550 136.887 22.193 1.00 68.24 585 ARG C O 1
ATOM 770 N N . TYR C 1 33 ? 34.532 137.557 21.445 1.00 56.52 586 TYR C N 1
ATOM 771 C CA . TYR C 1 33 ? 33.892 136.300 21.795 1.00 63.43 586 TYR C CA 1
ATOM 772 C C . TYR C 1 33 ? 34.480 135.142 20.997 1.00 72.54 586 TYR C C 1
ATOM 773 O O . TYR C 1 33 ? 34.799 134.087 21.559 1.00 80.79 586 TYR C O 1
ATOM 782 N N . LEU C 1 34 ? 34.658 135.327 19.686 1.00 66.02 587 LEU C N 1
ATOM 783 C CA . LEU C 1 34 ? 35.103 134.218 18.843 1.00 68.86 587 LEU C CA 1
ATOM 784 C C . LEU C 1 34 ? 36.542 133.802 19.148 1.00 77.00 587 LEU C C 1
ATOM 785 O O . LEU C 1 34 ? 36.906 132.639 18.932 1.00 80.47 587 LEU C O 1
ATOM 790 N N . LYS C 1 35 ? 37.370 134.720 19.637 1.00 68.41 588 LYS C N 1
ATOM 791 C CA . LYS C 1 35 ? 38.718 134.358 20.028 1.00 68.69 588 LYS C CA 1
ATOM 792 C C . LYS C 1 35 ? 38.688 133.532 21.311 1.00 72.78 588 LYS C C 1
ATOM 793 O O . LYS C 1 35 ? 37.652 133.440 21.983 1.00 74.99 588 LYS C O 1
ATOM 799 N N . MET D 2 1 ? 46.118 155.715 11.941 1.00 50.84 626 MET D N 1
ATOM 800 C CA . MET D 2 1 ? 44.920 156.160 12.641 1.00 63.41 626 MET D CA 1
ATOM 801 C C . MET D 2 1 ? 44.239 155.009 13.379 1.00 59.12 626 MET D C 1
ATOM 802 O O . MET D 2 1 ? 44.087 153.907 12.840 1.00 52.65 626 MET D O 1
ATOM 807 N N . THR D 2 2 ? 43.842 155.283 14.620 1.00 57.67 627 THR D N 1
ATOM 808 C CA . THR D 2 2 ? 43.192 154.325 15.501 1.00 65.18 627 THR D CA 1
ATOM 809 C C . THR D 2 2 ? 41.841 154.860 15.975 1.00 62.36 627 THR D C 1
ATOM 810 O O . THR D 2 2 ? 41.513 156.042 15.812 1.00 51.01 627 THR D O 1
ATOM 814 N N . TRP D 2 3 ? 41.064 153.959 16.591 1.00 55.05 628 TRP D N 1
ATOM 815 C CA . TRP D 2 3 ? 39.751 154.317 17.107 1.00 51.75 628 TRP D CA 1
ATOM 816 C C . TRP D 2 3 ? 39.847 155.322 18.246 1.00 60.79 628 TRP D C 1
ATOM 817 O O . TRP D 2 3 ? 38.962 156.174 18.386 1.00 54.16 628 TRP D O 1
ATOM 828 N N . GLU D 2 4 ? 40.910 155.254 19.054 1.00 53.23 629 GLU D N 1
ATOM 829 C CA . GLU D 2 4 ? 41.128 156.287 20.063 1.00 65.34 629 GLU D CA 1
ATOM 830 C C . GLU D 2 4 ? 41.286 157.655 19.408 1.00 61.72 629 GLU D C 1
ATOM 831 O O . GLU D 2 4 ? 40.686 158.639 19.844 1.00 52.60 629 GLU D O 1
ATOM 837 N N . GLU D 2 5 ? 42.137 157.739 18.381 1.00 62.25 630 GLU D N 1
ATOM 838 C CA . GLU D 2 5 ? 42.333 159.000 17.669 1.00 56.17 630 GLU D CA 1
ATOM 839 C C . GLU D 2 5 ? 41.039 159.448 17.012 1.00 49.44 630 GLU D C 1
ATOM 840 O O . GLU D 2 5 ? 40.619 160.606 17.155 1.00 50.76 630 GLU D O 1
ATOM 846 N N . TRP D 2 6 ? 40.411 158.543 16.258 1.00 44.62 631 TRP D N 1
ATOM 847 C CA . TRP D 2 6 ? 39.139 158.831 15.603 1.00 53.43 631 TRP D CA 1
ATOM 848 C C . TRP D 2 6 ? 38.161 159.456 16.583 1.00 50.99 631 TRP D C 1
ATOM 849 O O . TRP D 2 6 ? 37.546 160.492 16.300 1.00 48.72 631 TRP D O 1
ATOM 860 N N . ASP D 2 7 ? 38.047 158.867 17.763 1.00 53.67 632 ASP D N 1
ATOM 861 C CA . ASP D 2 7 ? 37.110 159.352 18.757 1.00 55.20 632 ASP D CA 1
ATOM 862 C C . ASP D 2 7 ? 37.483 160.757 19.268 1.00 58.46 632 ASP D C 1
ATOM 863 O O . ASP D 2 7 ? 36.624 161.645 19.347 1.00 50.97 632 ASP D O 1
ATOM 877 N N . LYS D 2 9 ? 39.081 162.941 17.727 1.00 49.03 634 LYS D N 1
ATOM 878 C CA . LYS D 2 9 ? 38.882 163.887 16.647 1.00 52.19 634 LYS D CA 1
ATOM 879 C C . LYS D 2 9 ? 37.400 164.191 16.414 1.00 53.19 634 LYS D C 1
ATOM 880 O O . LYS D 2 9 ? 37.039 165.338 16.100 1.00 46.89 634 LYS D O 1
ATOM 886 N N . ILE D 2 10 ? 36.535 163.180 16.557 1.00 46.64 635 ILE D N 1
ATOM 887 C CA . ILE D 2 10 ? 35.105 163.467 16.502 1.00 48.21 635 ILE D CA 1
ATOM 888 C C . ILE D 2 10 ? 34.759 164.572 17.494 1.00 51.93 635 ILE D C 1
ATOM 889 O O . ILE D 2 10 ? 34.013 165.506 17.177 1.00 53.67 635 ILE D O 1
ATOM 894 N N . GLU D 2 11 ? 35.316 164.504 18.696 1.00 51.98 636 GLU D N 1
ATOM 895 C CA . GLU D 2 11 ? 34.934 165.443 19.749 1.00 58.03 636 GLU D CA 1
ATOM 896 C C . GLU D 2 11 ? 35.442 166.827 19.426 1.00 51.52 636 GLU D C 1
ATOM 897 O O . GLU D 2 11 ? 34.719 167.808 19.586 1.00 53.30 636 GLU D O 1
ATOM 912 N N . TYR D 2 13 ? 36.225 168.108 16.489 1.00 43.98 638 TYR D N 1
ATOM 913 C CA . TYR D 2 13 ? 35.544 168.711 15.358 1.00 47.96 638 TYR D CA 1
ATOM 914 C C . TYR D 2 13 ? 34.053 168.993 15.676 1.00 59.08 638 TYR D C 1
ATOM 915 O O . TYR D 2 13 ? 33.475 169.964 15.186 1.00 54.17 638 TYR D O 1
ATOM 924 N N . THR D 2 14 ? 33.446 168.183 16.536 1.00 58.79 639 THR D N 1
ATOM 925 C CA . THR D 2 14 ? 32.053 168.416 16.912 1.00 62.01 639 THR D CA 1
ATOM 926 C C . THR D 2 14 ? 31.928 169.731 17.672 1.00 66.75 639 THR D C 1
ATOM 927 O O . THR D 2 14 ? 31.040 170.533 17.376 1.00 70.36 639 THR D O 1
ATOM 940 N N . LYS D 2 16 ? 33.962 172.299 17.567 1.00 59.76 641 LYS D N 1
ATOM 941 C CA . LYS D 2 16 ? 34.249 173.394 16.643 1.00 53.59 641 LYS D CA 1
ATOM 942 C C . LYS D 2 16 ? 33.002 173.820 15.889 1.00 53.04 641 LYS D C 1
ATOM 943 O O . LYS D 2 16 ? 32.622 174.981 15.910 1.00 46.97 641 LYS D O 1
ATOM 949 N N . ILE D 2 17 ? 32.373 172.866 15.209 1.00 60.74 642 ILE D N 1
ATOM 950 C CA . ILE D 2 17 ? 31.183 173.174 14.423 1.00 57.40 642 ILE D CA 1
ATOM 951 C C . ILE D 2 17 ? 30.135 173.847 15.295 1.00 63.11 642 ILE D C 1
ATOM 952 O O . ILE D 2 17 ? 29.554 174.868 14.913 1.00 56.93 642 ILE D O 1
ATOM 957 N N . GLU D 2 18 ? 29.913 173.317 16.493 1.00 62.80 643 GLU D N 1
ATOM 958 C CA . GLU D 2 18 ? 28.874 173.856 17.361 1.00 61.60 643 GLU D CA 1
ATOM 959 C C . GLU D 2 18 ? 29.196 175.295 17.786 1.00 61.84 643 GLU D C 1
ATOM 960 O O . GLU D 2 18 ? 28.318 176.151 17.755 1.00 69.18 643 GLU D O 1
ATOM 975 N N . LEU D 2 20 ? 31.105 177.347 16.039 1.00 66.69 645 LEU D N 1
ATOM 976 C CA . LEU D 2 20 ? 30.983 178.135 14.829 1.00 64.09 645 LEU D CA 1
ATOM 977 C C . LEU D 2 20 ? 29.543 178.284 14.376 1.00 65.88 645 LEU D C 1
ATOM 978 O O . LEU D 2 20 ? 29.179 179.319 13.825 1.00 67.52 645 LEU D O 1
ATOM 983 N N . ILE D 2 21 ? 28.716 177.263 14.612 1.00 61.67 646 ILE D N 1
ATOM 984 C CA . ILE D 2 21 ? 27.296 177.391 14.301 1.00 70.58 646 ILE D CA 1
ATOM 985 C C . ILE D 2 21 ? 26.699 178.554 15.080 1.00 79.75 646 ILE D C 1
ATOM 986 O O . ILE D 2 21 ? 26.033 179.428 14.516 1.00 83.87 646 ILE D O 1
ATOM 991 N N . LYS D 2 22 ? 26.957 178.585 16.388 1.00 76.81 647 LYS D N 1
ATOM 992 C CA . LYS D 2 22 ? 26.407 179.634 17.230 1.00 85.43 647 LYS D CA 1
ATOM 993 C C . LYS D 2 22 ? 26.782 181.005 16.716 1.00 94.38 647 LYS D C 1
ATOM 994 O O . LYS D 2 22 ? 26.077 181.978 17.005 1.00 99.06 647 LYS D O 1
ATOM 1000 N N . LYS D 2 23 ? 27.850 181.089 15.924 1.00 96.96 648 LYS D N 1
ATOM 1001 C CA . LYS D 2 23 ? 28.486 182.361 15.651 1.00 100.49 648 LYS D CA 1
ATOM 1002 C C . LYS D 2 23 ? 28.105 182.953 14.300 1.00 107.88 648 LYS D C 1
ATOM 1003 O O . LYS D 2 23 ? 28.043 184.181 14.176 1.00 115.18 648 LYS D O 1
ATOM 1009 N N . SER D 2 24 ? 27.832 182.128 13.296 1.00 104.91 649 SER D N 1
ATOM 1010 C CA . SER D 2 24 ? 27.563 182.644 11.958 1.00 108.34 649 SER D CA 1
ATOM 1011 C C . SER D 2 24 ? 26.121 183.119 11.783 1.00 108.66 649 SER D C 1
ATOM 1012 O O . SER D 2 24 ? 25.825 183.905 10.878 1.00 109.33 649 SER D O 1
ATOM 1015 N N . ASN E 1 1 ? 27.169 177.718 -4.342 1.00 61.95 554 ASN E N 1
ATOM 1016 C CA . ASN E 1 1 ? 28.460 178.155 -3.823 1.00 62.81 554 ASN E CA 1
ATOM 1017 C C . ASN E 1 1 ? 28.820 177.289 -2.603 1.00 63.39 554 ASN E C 1
ATOM 1018 O O . ASN E 1 1 ? 29.294 176.154 -2.729 1.00 55.75 554 ASN E O 1
ATOM 1023 N N . LEU E 1 2 ? 28.567 177.824 -1.409 1.00 65.53 555 LEU E N 1
ATOM 1024 C CA . LEU E 1 2 ? 28.503 176.973 -0.223 1.00 65.83 555 LEU E CA 1
ATOM 1025 C C . LEU E 1 2 ? 27.323 176.005 -0.317 1.00 59.31 555 LEU E C 1
ATOM 1026 O O . LEU E 1 2 ? 27.381 174.881 0.210 1.00 55.34 555 LEU E O 1
ATOM 1031 N N . LEU E 1 3 ? 26.263 176.403 -1.018 1.00 52.01 556 LEU E N 1
ATOM 1032 C CA . LEU E 1 3 ? 25.097 175.531 -1.116 1.00 54.27 556 LEU E CA 1
ATOM 1033 C C . LEU E 1 3 ? 25.432 174.271 -1.901 1.00 53.73 556 LEU E C 1
ATOM 1034 O O . LEU E 1 3 ? 24.914 173.185 -1.605 1.00 53.28 556 LEU E O 1
ATOM 1039 N N . ARG E 1 4 ? 26.314 174.383 -2.891 1.00 51.54 557 ARG E N 1
ATOM 1040 C CA . ARG E 1 4 ? 26.694 173.198 -3.645 1.00 53.83 557 ARG E CA 1
ATOM 1041 C C . ARG E 1 4 ? 27.487 172.241 -2.773 1.00 42.90 557 ARG E C 1
ATOM 1042 O O . ARG E 1 4 ? 27.312 171.024 -2.866 1.00 53.73 557 ARG E O 1
ATOM 1050 N N . ALA E 1 5 ? 28.354 172.767 -1.912 1.00 54.56 558 ALA E N 1
ATOM 1051 C CA . ALA E 1 5 ? 29.140 171.893 -1.047 1.00 53.67 558 ALA E CA 1
ATOM 1052 C C . ALA E 1 5 ? 28.248 171.161 -0.044 1.00 43.91 558 ALA E C 1
ATOM 1053 O O . ALA E 1 5 ? 28.430 169.965 0.196 1.00 54.85 558 ALA E O 1
ATOM 1055 N N . ILE E 1 6 ? 27.262 171.863 0.519 1.00 46.42 559 ILE E N 1
ATOM 1056 C CA . ILE E 1 6 ? 26.299 171.240 1.425 1.00 49.61 559 ILE E CA 1
ATOM 1057 C C . ILE E 1 6 ? 25.522 170.144 0.716 1.00 51.24 559 ILE E C 1
ATOM 1058 O O . ILE E 1 6 ? 25.353 169.032 1.238 1.00 46.34 559 ILE E O 1
ATOM 1063 N N . GLU E 1 7 ? 25.023 170.423 -0.485 1.00 52.73 560 GLU E N 1
ATOM 1064 C CA . GLU E 1 7 ? 24.272 169.387 -1.165 1.00 58.87 560 GLU E CA 1
ATOM 1065 C C . GLU E 1 7 ? 25.181 168.220 -1.517 1.00 53.37 560 GLU E C 1
ATOM 1066 O O . GLU E 1 7 ? 24.766 167.060 -1.445 1.00 49.68 560 GLU E O 1
ATOM 1072 N N . ALA E 1 8 ? 26.432 168.509 -1.889 1.00 47.27 561 ALA E N 1
ATOM 1073 C CA . ALA E 1 8 ? 27.379 167.423 -2.121 1.00 51.77 561 ALA E CA 1
ATOM 1074 C C . ALA E 1 8 ? 27.696 166.689 -0.820 1.00 46.80 561 ALA E C 1
ATOM 1075 O O . ALA E 1 8 ? 27.767 165.457 -0.805 1.00 51.52 561 ALA E O 1
ATOM 1077 N N . GLN E 1 9 ? 27.841 167.419 0.294 1.00 46.03 562 GLN E N 1
ATOM 1078 C CA . GLN E 1 9 ? 28.015 166.731 1.573 1.00 46.08 562 GLN E CA 1
ATOM 1079 C C . GLN E 1 9 ? 26.777 165.916 1.949 1.00 48.03 562 GLN E C 1
ATOM 1080 O O . GLN E 1 9 ? 26.908 164.819 2.511 1.00 52.93 562 GLN E O 1
ATOM 1086 N N . GLN E 1 10 ? 25.581 166.400 1.610 1.00 47.72 563 GLN E N 1
ATOM 1087 C CA . GLN E 1 10 ? 24.359 165.625 1.854 1.00 54.23 563 GLN E CA 1
ATOM 1088 C C . GLN E 1 10 ? 24.390 164.263 1.152 1.00 55.67 563 GLN E C 1
ATOM 1089 O O . GLN E 1 10 ? 24.017 163.235 1.737 1.00 45.66 563 GLN E O 1
ATOM 1095 N N . HIS E 1 11 ? 24.822 164.227 -0.111 1.00 50.83 564 HIS E N 1
ATOM 1096 C CA . HIS E 1 11 ? 24.905 162.944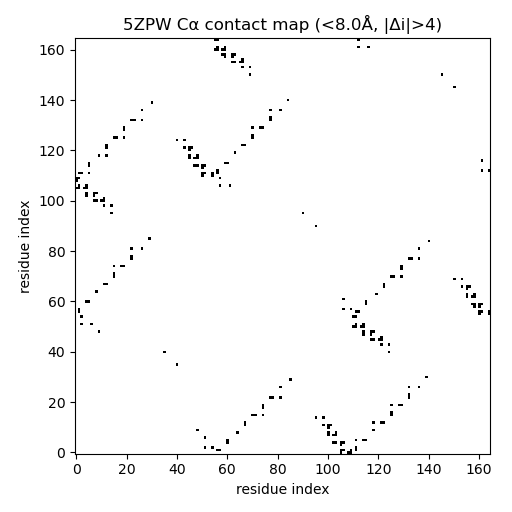 -0.808 1.00 54.11 564 HIS E CA 1
ATOM 1097 C C . HIS E 1 11 ? 25.958 162.028 -0.177 1.00 52.57 564 HIS E C 1
ATOM 1098 O O . HIS E 1 11 ? 25.733 160.822 -0.031 1.00 49.65 564 HIS E O 1
ATOM 1105 N N . LEU E 1 12 ? 27.118 162.581 0.198 1.00 52.41 565 LEU E N 1
ATOM 1106 C CA . LEU E 1 12 ? 28.085 161.801 0.967 1.00 48.78 565 LEU E CA 1
ATOM 1107 C C . LEU E 1 12 ? 27.434 161.245 2.232 1.00 47.46 565 LEU E C 1
ATOM 1108 O O . LEU E 1 12 ? 27.544 160.048 2.530 1.00 50.66 565 LEU E O 1
ATOM 1113 N N . LEU E 1 13 ? 26.702 162.101 2.953 1.00 54.03 566 LEU E N 1
ATOM 1114 C CA . LEU E 1 13 ? 25.965 161.687 4.145 1.00 55.55 566 LEU E CA 1
ATOM 1115 C C . LEU E 1 13 ? 25.066 160.487 3.864 1.00 53.27 566 LEU E C 1
ATOM 1116 O O . LEU E 1 13 ? 25.102 159.480 4.581 1.00 50.92 566 LEU E O 1
ATOM 1121 N N . GLN E 1 14 ? 24.246 160.576 2.821 1.00 49.94 567 GLN E N 1
ATOM 1122 C CA . GLN E 1 14 ? 23.345 159.466 2.523 1.00 52.64 567 GLN E CA 1
ATOM 1123 C C . GLN E 1 14 ? 24.106 158.200 2.128 1.00 54.51 567 GLN E C 1
ATOM 1124 O O . GLN E 1 14 ? 23.617 157.087 2.345 1.00 50.54 567 GLN E O 1
ATOM 1130 N N . LEU E 1 15 ? 25.302 158.345 1.555 1.00 46.66 568 LEU E N 1
ATOM 1131 C CA . LEU E 1 15 ? 26.120 157.166 1.300 1.00 46.72 568 LEU E CA 1
ATOM 1132 C C . LEU E 1 15 ? 26.552 156.517 2.606 1.00 50.09 568 LEU E C 1
ATOM 1133 O O . LEU E 1 15 ? 26.506 155.293 2.736 1.00 53.12 568 LEU E O 1
ATOM 1138 N N . THR E 1 16 ? 26.954 157.322 3.603 1.00 40.86 569 THR E N 1
ATOM 1139 C CA . THR E 1 16 ? 27.323 156.741 4.888 1.00 53.89 569 THR E CA 1
ATOM 1140 C C . THR E 1 16 ? 26.119 156.106 5.578 1.00 47.76 569 THR E C 1
ATOM 1141 O O . THR E 1 16 ? 26.250 155.052 6.214 1.00 50.17 569 THR E O 1
ATOM 1145 N N . VAL E 1 17 ? 24.939 156.716 5.454 1.00 43.91 570 VAL E N 1
ATOM 1146 C CA . VAL E 1 17 ? 23.746 156.109 6.035 1.00 43.36 570 VAL E CA 1
ATOM 1147 C C . VAL E 1 17 ? 23.482 154.751 5.398 1.00 46.95 570 VAL E C 1
ATOM 1148 O O . VAL E 1 17 ? 23.172 153.775 6.092 1.00 48.16 570 VAL E O 1
ATOM 1152 N N . TRP E 1 18 ? 23.630 154.652 4.071 1.00 51.08 571 TRP E N 1
ATOM 1153 C CA . TRP E 1 18 ? 23.498 153.352 3.405 1.00 56.88 571 TRP E CA 1
ATOM 1154 C C . TRP E 1 18 ? 24.458 152.324 3.999 1.00 52.96 571 TRP E C 1
ATOM 1155 O O . TRP E 1 18 ? 24.047 151.223 4.386 1.00 50.85 571 TRP E O 1
ATOM 1166 N N . GLY E 1 19 ? 25.744 152.672 4.092 1.00 53.97 572 GLY E N 1
ATOM 1167 C CA . GLY E 1 19 ? 26.721 151.751 4.660 1.00 54.11 572 GLY E CA 1
ATOM 1168 C C . GLY E 1 19 ? 26.382 151.310 6.075 1.00 54.34 572 GLY E C 1
ATOM 1169 O O . GLY E 1 19 ? 26.439 150.123 6.394 1.00 50.44 572 GLY E O 1
ATOM 1170 N N . ILE E 1 20 ? 26.023 152.259 6.944 1.00 45.78 573 ILE E N 1
ATOM 1171 C CA . ILE E 1 20 ? 25.690 151.891 8.321 1.00 50.98 573 ILE E CA 1
ATOM 1172 C C . ILE E 1 20 ? 24.525 150.902 8.350 1.00 43.70 573 ILE E C 1
ATOM 1173 O O . ILE E 1 20 ? 24.525 149.941 9.139 1.00 45.12 573 ILE E O 1
ATOM 1178 N N . LYS E 1 21 ? 23.523 151.107 7.490 1.00 47.20 574 LYS E N 1
ATOM 1179 C CA . LYS E 1 21 ? 22.377 150.201 7.484 1.00 59.27 574 LYS E CA 1
ATOM 1180 C C . LYS E 1 21 ? 22.792 148.810 7.028 1.00 58.42 574 LYS E C 1
ATOM 1181 O O . LYS E 1 21 ? 22.334 147.803 7.579 1.00 59.06 574 LYS E O 1
ATOM 1187 N N . GLN E 1 22 ? 23.632 148.739 5.991 1.00 53.97 575 GLN E N 1
ATOM 1188 C CA . GLN E 1 22 ? 24.137 147.444 5.541 1.00 55.21 575 GLN E CA 1
ATOM 1189 C C . GLN E 1 22 ? 24.879 146.743 6.670 1.00 45.99 575 GLN E C 1
ATOM 1190 O O . GLN E 1 22 ? 24.673 145.550 6.920 1.00 51.75 575 GLN E O 1
ATOM 1196 N N . LEU E 1 23 ? 25.743 147.481 7.379 1.00 46.30 576 LEU E N 1
ATOM 1197 C CA . LEU E 1 23 ? 26.512 146.860 8.453 1.00 52.45 576 LEU E CA 1
ATOM 1198 C C . LEU E 1 23 ? 25.596 146.399 9.579 1.00 59.60 576 LEU E C 1
ATOM 1199 O O . LEU E 1 23 ? 25.750 145.291 10.106 1.00 50.28 576 LEU E O 1
ATOM 1204 N N 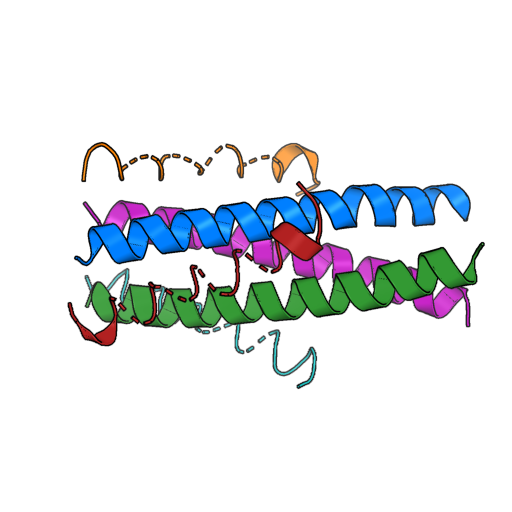. GLN E 1 24 ? 24.632 147.238 9.955 1.00 55.45 577 GLN E N 1
ATOM 1205 C CA . GLN E 1 24 ? 23.724 146.894 11.044 1.00 53.78 577 GLN E CA 1
ATOM 1206 C C . GLN E 1 24 ? 22.994 145.578 10.782 1.00 52.03 577 GLN E C 1
ATOM 1207 O O . GLN E 1 24 ? 22.939 144.705 11.657 1.00 52.25 577 GLN E O 1
ATOM 1213 N N . ALA E 1 25 ? 22.436 145.402 9.580 1.00 48.80 578 ALA E N 1
ATOM 1214 C CA . ALA E 1 25 ? 21.705 144.163 9.305 1.00 55.75 578 ALA E CA 1
ATOM 1215 C C . ALA E 1 25 ? 22.637 142.949 9.219 1.00 58.32 578 ALA E C 1
ATOM 1216 O O . ALA E 1 25 ? 22.279 141.854 9.666 1.00 59.33 578 ALA E O 1
ATOM 1218 N N . ARG E 1 26 ? 23.834 143.104 8.652 1.00 54.34 579 ARG E N 1
ATOM 1219 C CA . ARG E 1 26 ? 24.719 141.944 8.597 1.00 57.75 579 ARG E CA 1
ATOM 1220 C C . ARG E 1 26 ? 25.293 141.615 9.970 1.00 55.94 579 ARG E C 1
ATOM 1221 O O . ARG E 1 26 ? 25.460 140.436 10.299 1.00 59.93 579 ARG E O 1
ATOM 1229 N N . LEU E 1 27 ? 25.571 142.629 10.795 1.00 53.44 580 LEU E N 1
ATOM 1230 C CA . LEU E 1 27 ? 26.069 142.350 12.139 1.00 53.51 580 LEU E CA 1
ATOM 1231 C C . LEU E 1 27 ? 24.997 141.689 12.986 1.00 57.91 580 LEU E C 1
ATOM 1232 O O . LEU E 1 27 ? 25.289 140.764 13.749 1.00 55.11 580 LEU E O 1
ATOM 1237 N N . LEU E 1 28 ? 23.758 142.173 12.885 1.00 64.58 581 LEU E N 1
ATOM 1238 C CA . LEU E 1 28 ? 22.647 141.509 13.556 1.00 63.35 581 LEU E CA 1
ATOM 1239 C C . LEU E 1 28 ? 22.561 140.047 13.145 1.00 57.79 581 LEU E C 1
ATOM 1240 O O . LEU E 1 28 ? 22.275 139.175 13.975 1.00 60.20 581 LEU E O 1
ATOM 1245 N N . ALA E 1 29 ? 22.803 139.760 11.863 1.00 60.51 582 ALA E N 1
ATOM 1246 C CA . ALA E 1 29 ? 22.755 138.379 11.391 1.00 70.60 582 ALA E CA 1
ATOM 1247 C C . ALA E 1 29 ? 23.852 137.547 12.043 1.00 67.63 582 ALA E C 1
ATOM 1248 O O . ALA E 1 29 ? 23.604 136.433 12.521 1.00 64.10 582 ALA E O 1
ATOM 1250 N N . VAL E 1 30 ? 25.073 138.080 12.089 1.00 55.74 583 VAL E N 1
ATOM 1251 C CA . VAL E 1 30 ? 26.151 137.356 12.753 1.00 62.05 583 VAL E CA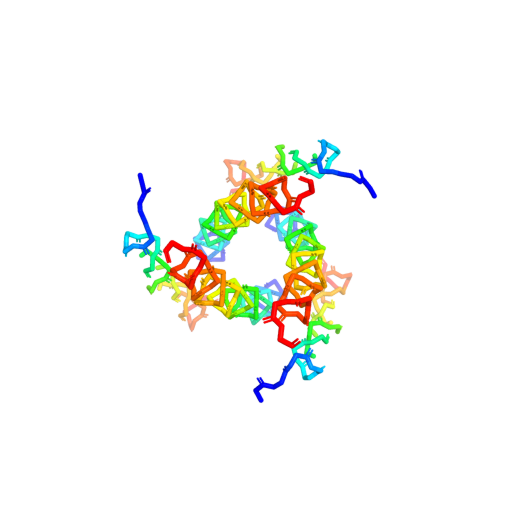 1
ATOM 1252 C C . VAL E 1 30 ? 25.810 137.122 14.218 1.00 69.23 583 VAL E C 1
ATOM 1253 O O . VAL E 1 30 ? 25.991 136.015 14.745 1.00 60.49 583 VAL E O 1
ATOM 1257 N N . GLU E 1 31 ? 25.307 138.160 14.891 1.00 62.46 584 GLU E N 1
ATOM 1258 C CA . GLU E 1 31 ? 25.065 138.057 16.326 1.00 59.94 584 GLU E CA 1
ATOM 1259 C C . GLU E 1 31 ? 24.035 136.975 16.640 1.00 73.73 584 GLU E C 1
ATOM 1260 O O . GLU E 1 31 ? 24.125 136.312 17.681 1.00 81.04 584 GLU E O 1
ATOM 1266 N N . ARG E 1 32 ? 23.058 136.768 15.747 1.00 80.20 585 ARG E N 1
ATOM 1267 C CA . ARG E 1 32 ? 21.977 135.825 16.038 1.00 86.22 585 ARG E CA 1
ATOM 1268 C C . ARG E 1 32 ? 22.416 134.386 15.819 1.00 79.93 585 ARG E C 1
ATOM 1269 O O . ARG E 1 32 ? 22.015 133.478 16.569 1.00 71.89 585 ARG E O 1
ATOM 1277 N N . TYR E 1 33 ? 23.217 134.147 14.777 1.00 74.40 586 TYR E N 1
ATOM 1278 C CA . TYR E 1 33 ? 23.809 132.835 14.573 1.00 77.39 586 TYR E CA 1
ATOM 1279 C C . TYR E 1 33 ? 24.561 132.383 15.817 1.00 80.37 586 TYR E C 1
ATOM 1280 O O . TYR E 1 33 ? 24.398 131.249 16.290 1.00 90.48 586 TYR E O 1
ATOM 1289 N N . LEU E 1 34 ? 25.350 133.286 16.409 1.00 76.17 587 LEU E N 1
ATOM 1290 C CA . LEU E 1 34 ? 26.171 132.959 17.567 1.00 75.17 587 LEU E CA 1
ATOM 1291 C C . LEU E 1 34 ? 25.366 132.763 18.855 1.00 82.94 587 LEU E C 1
ATOM 1292 O O . LEU E 1 34 ? 25.957 132.377 19.870 1.00 85.26 587 LEU E O 1
ATOM 1297 N N . LYS E 1 35 ? 24.053 132.982 18.847 1.00 86.82 588 LYS E N 1
ATOM 1298 C CA . LYS E 1 35 ? 23.254 132.832 20.066 1.00 89.16 588 LYS E CA 1
ATOM 1299 C C . LYS E 1 35 ? 21.964 132.036 19.848 1.00 80.48 588 LYS E C 1
ATOM 1300 O O . LYS E 1 35 ? 21.961 131.003 19.182 1.00 79.05 588 LYS E O 1
ATOM 1306 N N . MET F 2 1 ? 16.600 155.700 22.283 1.00 97.78 626 MET F N 1
ATOM 1307 C CA . MET F 2 1 ? 17.953 155.310 21.906 1.00 87.82 626 MET F CA 1
ATOM 1308 C C . MET F 2 1 ? 17.938 154.085 20.992 1.00 74.08 626 MET F C 1
ATOM 1309 O O . MET F 2 1 ? 18.943 153.390 20.878 1.00 74.73 626 MET F O 1
ATOM 1314 N N . THR F 2 2 ? 16.800 153.809 20.363 1.00 64.78 627 THR F N 1
ATOM 1315 C CA . THR F 2 2 ? 16.649 152.608 19.557 1.00 79.62 627 THR F CA 1
ATOM 1316 C C . THR F 2 2 ? 17.115 152.859 18.127 1.00 80.79 627 THR F C 1
ATOM 1317 O O . THR F 2 2 ? 17.297 153.999 17.687 1.00 82.31 627 THR F O 1
ATOM 1321 N N . TRP F 2 3 ? 17.326 151.756 17.407 1.00 75.23 628 TRP F N 1
ATOM 1322 C CA . TRP F 2 3 ? 17.608 151.816 15.982 1.00 77.01 628 TRP F CA 1
ATOM 1323 C C . TRP F 2 3 ? 16.377 152.207 15.185 1.00 77.92 628 TRP F C 1
ATOM 1324 O O . TRP F 2 3 ? 16.519 152.621 14.030 1.00 65.22 628 TRP F O 1
ATOM 1335 N N . GLU F 2 4 ? 15.185 152.068 15.782 1.00 81.86 629 GLU F N 1
ATOM 1336 C CA . GLU F 2 4 ? 13.945 152.515 15.155 1.00 83.33 629 GLU F CA 1
ATOM 1337 C C . GLU F 2 4 ? 13.852 154.032 15.155 1.00 68.49 629 GLU F C 1
ATOM 1338 O O . GLU F 2 4 ? 13.562 154.644 14.120 1.00 64.90 629 GLU F O 1
ATOM 1344 N N . GLU F 2 5 ? 14.047 154.646 16.324 1.00 63.59 630 GLU F N 1
ATOM 1345 C CA . GLU F 2 5 ? 14.201 156.093 16.402 1.00 67.76 630 GLU F CA 1
ATOM 1346 C C . GLU F 2 5 ? 15.281 156.576 15.444 1.00 62.71 630 GLU F C 1
ATOM 1347 O O . GLU F 2 5 ? 15.058 157.511 14.671 1.00 70.03 630 GLU F O 1
ATOM 1353 N N . TRP F 2 6 ? 16.459 155.946 15.490 1.00 65.58 631 TRP F N 1
ATOM 1354 C CA . TRP F 2 6 ? 17.569 156.326 14.619 1.00 55.89 631 TRP F CA 1
ATOM 1355 C C . TRP F 2 6 ? 17.095 156.491 13.184 1.00 60.06 631 TRP F C 1
ATOM 1356 O O . TRP F 2 6 ? 17.209 157.571 12.597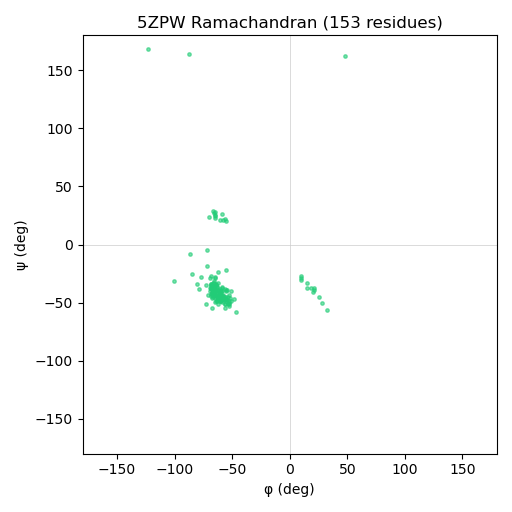 1.00 53.67 631 TRP F O 1
ATOM 1367 N N . ASP F 2 7 ? 16.523 155.433 12.621 1.00 57.05 632 ASP F N 1
ATOM 1368 C CA . ASP F 2 7 ? 16.058 155.459 11.249 1.00 61.89 632 ASP F CA 1
ATOM 1369 C C . ASP F 2 7 ? 15.032 156.585 11.071 1.00 65.44 632 ASP F C 1
ATOM 1370 O O . ASP F 2 7 ? 15.157 157.385 10.145 1.00 55.99 632 ASP F O 1
ATOM 1384 N N . LYS F 2 9 ? 14.567 159.279 12.925 1.00 60.46 634 LYS F N 1
ATOM 1385 C CA . LYS F 2 9 ? 15.273 160.547 12.996 1.00 61.04 634 LYS F CA 1
ATOM 1386 C C . LYS F 2 9 ? 15.985 160.869 11.682 1.00 56.99 634 LYS F C 1
ATOM 1387 O O . LYS F 2 9 ? 15.905 161.997 11.197 1.00 58.76 634 LYS F O 1
ATOM 1393 N N . ILE F 2 10 ? 16.669 159.880 11.102 1.00 50.41 635 ILE F N 1
ATOM 1394 C CA . ILE F 2 10 ? 17.420 160.129 9.869 1.00 60.30 635 ILE F CA 1
ATOM 1395 C C . ILE F 2 10 ? 16.482 160.640 8.775 1.00 66.49 635 ILE F C 1
ATOM 1396 O O . ILE F 2 10 ? 16.757 161.647 8.113 1.00 63.16 635 ILE F O 1
ATOM 1401 N N . GLU F 2 11 ? 15.336 159.987 8.606 1.00 62.38 636 GLU F N 1
ATOM 1402 C CA . GLU F 2 11 ? 14.394 160.398 7.570 1.00 61.90 636 GLU F CA 1
ATOM 1403 C C . GLU F 2 11 ? 13.813 161.801 7.818 1.00 63.19 636 GLU F C 1
ATOM 1404 O O . GLU F 2 11 ? 13.669 162.588 6.883 1.00 62.07 636 GLU F O 1
ATOM 1419 N N . TYR F 2 13 ? 15.228 164.426 9.491 1.00 52.82 638 TYR F N 1
ATOM 1420 C CA . TYR F 2 13 ? 16.235 165.436 9.180 1.00 57.02 638 TYR F CA 1
ATOM 1421 C C . TYR F 2 13 ? 16.647 165.462 7.719 1.00 67.17 638 TYR F C 1
ATOM 1422 O O . TYR F 2 13 ? 17.077 166.500 7.225 1.00 65.08 638 TYR F O 1
ATOM 1431 N N . THR F 2 14 ? 16.540 164.337 7.021 1.00 60.76 639 THR F N 1
ATOM 1432 C CA . THR F 2 14 ? 16.872 164.370 5.607 1.00 62.08 639 THR F CA 1
ATOM 1433 C C . THR F 2 14 ? 15.839 165.241 4.924 1.00 63.43 639 THR F C 1
ATOM 1434 O O . THR F 2 14 ? 16.179 166.098 4.107 1.00 64.72 639 THR F O 1
ATOM 1447 N N . LYS F 2 16 ? 14.252 167.586 6.076 1.00 64.17 641 LYS F N 1
ATOM 1448 C CA . LYS F 2 16 ? 14.353 168.987 6.437 1.00 64.50 641 LYS F CA 1
ATOM 1449 C C . LYS F 2 16 ? 15.531 169.659 5.721 1.00 65.21 641 LYS F C 1
ATOM 1450 O O . LYS F 2 16 ? 15.401 170.798 5.259 1.00 57.36 641 LYS F O 1
ATOM 1456 N N . ILE F 2 17 ? 16.674 168.970 5.611 1.00 58.92 642 ILE F N 1
ATOM 1457 C CA . ILE F 2 17 ? 17.764 169.538 4.821 1.00 62.56 642 ILE F CA 1
ATOM 1458 C C . ILE F 2 17 ? 17.311 169.724 3.389 1.00 61.31 642 ILE F C 1
ATOM 1459 O O . ILE F 2 17 ? 17.634 170.727 2.744 1.00 61.07 642 ILE F O 1
ATOM 1464 N N . GLU F 2 18 ? 16.553 168.764 2.873 1.00 58.42 643 GLU F N 1
ATOM 1465 C CA . GLU F 2 18 ? 16.129 168.785 1.482 1.00 68.15 643 GLU F CA 1
ATOM 1466 C C . GLU F 2 18 ? 15.212 169.984 1.235 1.00 71.83 643 GLU F C 1
ATOM 1467 O O . GLU F 2 18 ? 15.378 170.702 0.245 1.00 75.28 643 GLU F O 1
ATOM 1482 N N . LEU F 2 20 ? 15.124 172.709 2.925 1.00 69.29 645 LEU F N 1
ATOM 1483 C CA . LEU F 2 20 ? 15.901 173.937 3.023 1.00 73.17 645 LEU F CA 1
ATOM 1484 C C . LEU F 2 20 ? 16.949 174.105 1.935 1.00 76.20 645 LEU F C 1
ATOM 1485 O O . LEU F 2 20 ? 17.269 175.240 1.577 1.00 70.79 645 LEU F O 1
ATOM 1490 N N . ILE F 2 21 ? 17.475 172.990 1.415 1.00 72.70 646 ILE F N 1
ATOM 1491 C CA . ILE F 2 21 ? 18.329 173.067 0.234 1.00 78.86 646 ILE F CA 1
ATOM 1492 C C . ILE F 2 21 ? 17.533 173.584 -0.962 1.00 89.20 646 ILE F C 1
ATOM 1493 O O . ILE F 2 21 ? 18.010 174.437 -1.722 1.00 95.69 646 ILE F O 1
ATOM 1498 N N . LYS F 2 22 ? 16.308 173.081 -1.159 1.00 87.19 647 LYS F N 1
ATOM 1499 C CA . LYS F 2 22 ? 15.520 173.538 -2.301 1.00 87.81 647 LYS F CA 1
ATOM 1500 C C . LYS F 2 22 ? 15.103 174.991 -2.130 1.00 90.39 647 LYS F C 1
ATOM 1501 O O . LYS F 2 22 ? 15.197 175.789 -3.072 1.00 91.80 647 LYS F O 1
ATOM 1507 N N . LYS F 2 23 ? 14.675 175.375 -0.925 1.00 90.67 648 LYS F N 1
ATOM 1508 C CA . LYS F 2 23 ? 14.251 176.741 -0.619 1.00 90.92 648 LYS F CA 1
ATOM 1509 C C . LYS F 2 23 ? 15.357 177.778 -0.775 1.00 84.99 648 LYS F C 1
ATOM 1510 O O . LYS F 2 23 ? 15.053 178.962 -0.962 1.00 77.65 648 LYS F O 1
ATOM 1516 N N . SER F 2 24 ? 16.619 177.370 -0.691 1.00 92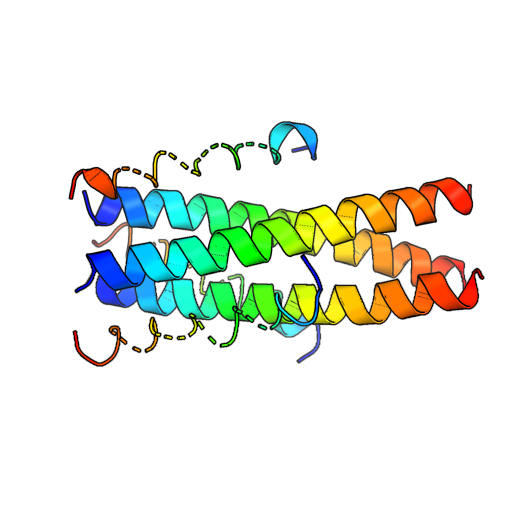.29 649 SER F N 1
ATOM 1517 C CA . SER F 2 24 ? 17.723 178.312 -0.845 1.00 94.77 649 SER F CA 1
ATOM 1518 C C . SER F 2 24 ? 18.400 178.210 -2.223 1.00 89.85 649 SER F C 1
ATOM 1519 O O . SER F 2 24 ? 19.192 179.077 -2.618 1.00 87.63 649 SER F O 1
#

InterPro domains:
  IPR000328 Retroviral envelope protein GP41-like [PF00517] (1-175)
  IPR000328 Retroviral envelope protein GP41-like [cd09909] (8-135)

Foldseek 3Di:
DVVVVVVVVVVVVVVVVVVVVVCVVVVVVVVVVVD/DDVVVVVVVVVCCVVVVVVD/DVVVVVVVVVVVVVVVVVVVVVVVVVVVVVVVVVD/DDPVVVVVCVVCCVVVVVVD/DVVVVVVVVVVVVVVVVVVVVVCVVVVVVVVVVVD/DDVVCVVCVVVCCVVCVVVD

Solvent-accessible surface area: 10086 Å² total

Sequence (165 aa):
NLLRAIEAQQHLLQLTVWGIKQLQARLLAVERYLKMTWEEWDKIEYTKIELIKKSNLLRAIEAQQHLLQLTVWGIKQLQARLLAVERYLKMTWEEWDKIEYTKIELIKKSNLLRAIEAQQHLLQLTVWGIKQLQARLLAVERYLKMTWEEWDKIEYTKIELIKKS

Organism: Human immunodeficiency virus type 1 (NCBI:txid11676)

Secondary structure (DSSP, 8-state):
-HHHHHHHHHHHHHHHHHHHHHHHHHHHHHHHHH-/-HHHHH----------TTT-/-HHHHHHHHHHHHHHHHHHHHHHHHHHHHHHHHH-/--HHHH----------TTT-/-HHHHHHHHHHHHHHHHHHHHHHHHHHHHHHHHT-/--HHHH----------TTT-

B-factor: mean 64.69, std 15.3, range [37.71, 122.44]

Radius of gyration: 16.81 Å; Cα contacts (8 Å, |Δi|>4): 131; chains: 6; bounding box: 31×52×28 Å